Protein AF-A0A5K0Y7D9-F1 (afdb_monomer)

Secondary structure (DSSP, 8-state):
-HHHHHHHHHHHHHHH---HHHHHHHHHHHHHTT-GGG--

Organism: NCBI:txid210225

Foldseek 3Di:
DVVVVVVVVLVCVLVVDPDVVVSVVSCVVCVVVVNNVVVD

Structure (mmCIF, N/CA/C/O backbone):
data_AF-A0A5K0Y7D9-F1
#
_entry.id   AF-A0A5K0Y7D9-F1
#
loop_
_atom_site.group_PDB
_atom_site.id
_atom_site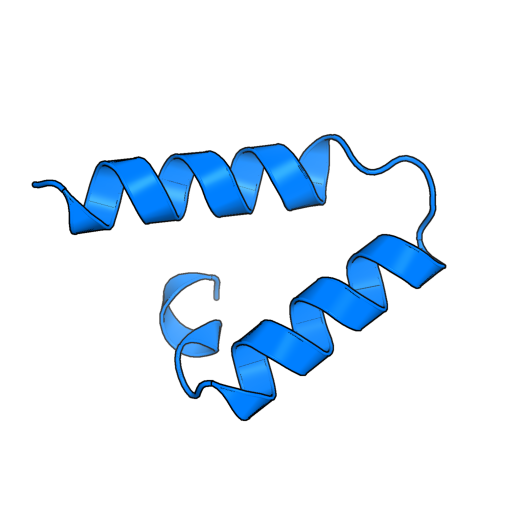.type_symbol
_atom_site.label_atom_id
_atom_site.label_alt_id
_atom_site.label_comp_id
_atom_site.label_asym_id
_atom_site.label_entity_id
_atom_site.label_seq_id
_atom_site.pdbx_PDB_ins_code
_atom_site.Cartn_x
_atom_site.Cartn_y
_atom_site.Cartn_z
_atom_site.occupancy
_atom_site.B_iso_or_equiv
_atom_site.auth_seq_id
_atom_site.auth_comp_id
_atom_site.auth_asym_id
_atom_site.auth_atom_id
_atom_site.pdbx_PDB_model_num
ATOM 1 N N . THR A 1 1 ? 14.794 7.783 -8.108 1.00 82.38 1 THR A N 1
ATOM 2 C CA . THR A 1 1 ? 13.952 8.000 -9.320 1.00 82.38 1 THR A CA 1
ATOM 3 C C . THR A 1 1 ? 12.497 8.189 -8.910 1.00 82.38 1 THR A C 1
ATOM 5 O O . THR A 1 1 ? 12.150 7.825 -7.794 1.00 82.38 1 THR A O 1
ATOM 8 N N . ARG A 1 2 ? 11.624 8.729 -9.778 1.00 89.94 2 ARG A N 1
ATOM 9 C CA . ARG A 1 2 ? 10.195 8.986 -9.462 1.00 89.94 2 ARG A CA 1
ATOM 10 C C . ARG A 1 2 ? 9.443 7.752 -8.934 1.00 89.94 2 ARG A C 1
ATOM 12 O O . ARG A 1 2 ? 8.561 7.877 -8.092 1.00 89.94 2 ARG A O 1
ATOM 19 N N . VAL A 1 3 ? 9.839 6.560 -9.380 1.00 88.56 3 VAL A N 1
ATOM 20 C CA . VAL A 1 3 ? 9.324 5.271 -8.885 1.00 88.56 3 VAL A CA 1
ATOM 21 C C . VAL A 1 3 ? 9.613 5.064 -7.394 1.00 88.56 3 VAL A C 1
ATOM 23 O O . VAL A 1 3 ? 8.739 4.621 -6.657 1.00 88.56 3 VAL A O 1
ATOM 26 N N . GLU A 1 4 ? 10.808 5.411 -6.918 1.00 89.69 4 GLU A N 1
ATOM 27 C CA . GLU A 1 4 ? 11.170 5.224 -5.507 1.00 89.69 4 GLU A CA 1
ATOM 28 C C . GLU A 1 4 ? 10.447 6.196 -4.577 1.00 89.69 4 GLU A C 1
ATOM 30 O O . GLU A 1 4 ? 10.030 5.816 -3.483 1.00 89.69 4 GLU A O 1
ATOM 35 N N . GLU A 1 5 ? 10.230 7.432 -5.027 1.00 92.88 5 GLU A N 1
ATOM 36 C CA . GLU A 1 5 ? 9.416 8.402 -4.292 1.00 92.88 5 GLU A CA 1
ATOM 37 C C . GLU A 1 5 ? 7.974 7.917 -4.143 1.00 92.88 5 GLU A C 1
ATOM 39 O O . GLU A 1 5 ? 7.407 7.991 -3.053 1.00 92.88 5 GLU A O 1
ATOM 44 N N . LEU A 1 6 ? 7.391 7.374 -5.216 1.00 92.12 6 LEU A N 1
ATOM 45 C CA . LEU A 1 6 ? 6.048 6.798 -5.183 1.00 92.12 6 LEU A CA 1
ATOM 46 C C . LEU A 1 6 ? 5.978 5.582 -4.255 1.00 92.12 6 LEU A C 1
ATOM 48 O O . LEU A 1 6 ? 5.077 5.514 -3.424 1.00 92.12 6 LEU A O 1
ATOM 52 N N . ARG A 1 7 ? 6.960 4.673 -4.306 1.00 90.06 7 ARG A N 1
ATOM 53 C CA . ARG A 1 7 ? 7.028 3.537 -3.369 1.00 90.06 7 ARG A CA 1
ATOM 54 C C . ARG A 1 7 ? 7.097 3.993 -1.914 1.00 90.06 7 ARG A C 1
ATOM 56 O O . ARG A 1 7 ? 6.423 3.413 -1.065 1.00 90.06 7 ARG A O 1
ATOM 63 N N . ARG A 1 8 ? 7.890 5.027 -1.611 1.00 92.75 8 ARG A N 1
ATOM 64 C CA . ARG A 1 8 ? 7.980 5.584 -0.252 1.00 92.75 8 ARG A CA 1
ATOM 65 C C . ARG A 1 8 ? 6.638 6.168 0.197 1.00 92.75 8 ARG A C 1
ATOM 67 O O . ARG A 1 8 ? 6.223 5.898 1.319 1.00 92.75 8 ARG A O 1
ATOM 74 N N . LYS A 1 9 ? 5.941 6.895 -0.682 1.00 92.50 9 LYS A N 1
ATOM 75 C CA . LYS A 1 9 ? 4.605 7.443 -0.397 1.00 92.50 9 LYS A CA 1
ATOM 76 C C . LYS A 1 9 ? 3.568 6.350 -0.142 1.00 92.50 9 LYS A C 1
ATOM 78 O O . LYS A 1 9 ? 2.810 6.469 0.811 1.00 92.50 9 LYS A O 1
ATOM 83 N N . VAL A 1 10 ? 3.563 5.279 -0.938 1.00 89.94 10 VAL A N 1
ATOM 84 C CA . VAL A 1 10 ? 2.639 4.145 -0.745 1.00 89.94 10 VAL A CA 1
ATOM 85 C C . VAL A 1 10 ? 2.894 3.448 0.594 1.00 89.94 10 VAL A C 1
ATOM 87 O O . VAL A 1 10 ? 1.949 3.207 1.336 1.00 89.94 10 VAL A O 1
ATOM 90 N N . ARG A 1 11 ? 4.162 3.212 0.964 1.00 89.81 11 ARG A N 1
ATOM 91 C CA . ARG A 1 11 ? 4.509 2.679 2.294 1.00 89.81 11 ARG A CA 1
ATOM 92 C C . ARG A 1 11 ? 4.012 3.578 3.424 1.00 89.81 11 ARG A C 1
ATOM 94 O O . ARG A 1 11 ? 3.385 3.089 4.353 1.00 89.81 11 ARG A O 1
ATOM 101 N N . GLN A 1 12 ? 4.253 4.886 3.326 1.00 92.12 12 GLN A N 1
ATOM 102 C CA . GLN A 1 12 ? 3.774 5.843 4.326 1.00 92.12 12 GLN A CA 1
ATOM 103 C C . GLN A 1 12 ? 2.249 5.843 4.440 1.00 92.12 12 GLN A C 1
ATOM 105 O O . GLN A 1 12 ? 1.741 5.867 5.554 1.00 92.12 12 GLN A O 1
ATOM 110 N N . LEU A 1 13 ? 1.535 5.770 3.314 1.00 90.00 13 LEU A N 1
ATOM 111 C CA . LEU A 1 13 ? 0.076 5.717 3.284 1.00 90.00 13 LEU A CA 1
ATOM 112 C C . LEU A 1 13 ? -0.442 4.496 4.057 1.00 90.00 13 LEU A C 1
ATOM 114 O O . LEU A 1 13 ? -1.206 4.668 5.002 1.00 90.00 13 LEU A O 1
ATOM 118 N N . ILE A 1 14 ? 0.065 3.302 3.732 1.00 87.06 14 ILE A N 1
ATOM 119 C CA . ILE A 1 14 ? -0.291 2.038 4.395 1.00 87.06 14 ILE A CA 1
ATOM 120 C C . ILE A 1 14 ? 0.019 2.087 5.898 1.00 87.06 14 ILE A C 1
ATOM 122 O O . ILE A 1 14 ? -0.815 1.693 6.701 1.00 87.06 14 ILE A O 1
ATOM 126 N N . THR A 1 15 ? 1.192 2.590 6.303 1.00 87.94 15 THR A N 1
ATOM 127 C CA . THR A 1 15 ? 1.578 2.667 7.727 1.00 87.94 15 THR A CA 1
ATOM 128 C C . THR A 1 15 ? 0.798 3.733 8.502 1.00 87.94 15 THR A C 1
ATOM 130 O O . THR A 1 15 ? 0.617 3.602 9.708 1.00 87.94 15 THR A O 1
ATOM 133 N N . SER A 1 16 ? 0.350 4.798 7.833 1.00 89.62 16 SER A N 1
ATOM 134 C CA . SER A 1 16 ? -0.437 5.873 8.454 1.00 89.62 16 SER A CA 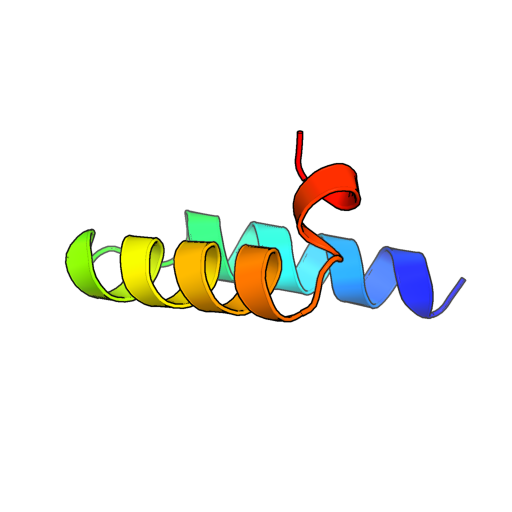1
ATOM 135 C C . SER A 1 16 ? -1.926 5.548 8.593 1.00 89.62 16 SER A C 1
ATOM 137 O O . SER A 1 16 ? -2.631 6.243 9.325 1.00 89.62 16 SER A O 1
ATOM 139 N N . MET A 1 17 ? -2.416 4.517 7.897 1.00 88.94 17 MET A N 1
ATOM 140 C CA . MET A 1 17 ? -3.809 4.088 7.979 1.00 88.94 17 MET A CA 1
ATOM 141 C C . MET A 1 17 ? -4.076 3.414 9.326 1.00 88.94 17 MET A C 1
ATOM 143 O O . MET A 1 17 ? -3.534 2.358 9.632 1.00 88.94 17 MET A O 1
ATOM 147 N N . ILE A 1 18 ? -4.933 4.046 10.130 1.00 83.12 18 ILE A N 1
ATOM 148 C CA . ILE A 1 18 ? -5.394 3.512 11.421 1.00 83.12 18 ILE A CA 1
ATOM 149 C C . ILE A 1 18 ? -6.452 2.420 11.193 1.00 83.12 18 ILE A C 1
ATOM 151 O O . ILE A 1 18 ? -6.543 1.456 11.952 1.00 83.12 18 ILE A O 1
ATOM 155 N N . GLU A 1 19 ? -7.248 2.558 10.132 1.00 91.62 19 GLU A 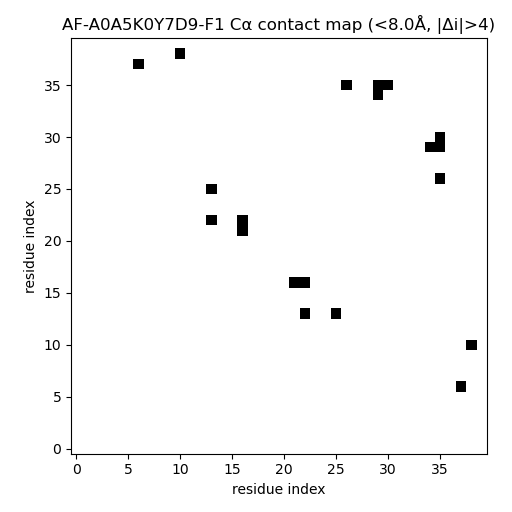N 1
ATOM 156 C CA . GLU A 1 19 ? -8.281 1.595 9.768 1.00 91.62 19 GLU A CA 1
ATOM 157 C C . GLU A 1 19 ? -7.685 0.401 9.020 1.00 91.62 19 GLU A C 1
ATOM 159 O O . GLU A 1 19 ? -7.271 0.504 7.864 1.00 91.62 19 GLU A O 1
ATOM 164 N N . GLN A 1 20 ? -7.698 -0.764 9.670 1.00 86.81 20 GLN A N 1
ATOM 165 C CA . GLN A 1 20 ? -7.167 -1.999 9.086 1.00 86.81 20 GLN A CA 1
ATOM 166 C C . GLN A 1 20 ? -7.926 -2.447 7.832 1.00 86.81 20 GLN A C 1
ATOM 168 O O . GLN A 1 20 ? -7.331 -3.035 6.935 1.00 86.81 20 GLN A O 1
ATOM 173 N N . VAL A 1 21 ? -9.225 -2.148 7.732 1.00 89.94 21 VAL A N 1
ATOM 174 C CA . VAL A 1 21 ? -10.024 -2.485 6.542 1.00 89.94 21 VAL A CA 1
ATOM 175 C C . VAL A 1 21 ? -9.538 -1.692 5.327 1.00 89.94 21 VAL A C 1
ATOM 177 O O . VAL A 1 21 ? -9.228 -2.288 4.301 1.00 89.94 21 VAL A O 1
ATOM 180 N N . ALA A 1 22 ? -9.365 -0.375 5.468 1.00 88.12 22 ALA A N 1
ATOM 181 C CA . ALA A 1 22 ? -8.823 0.472 4.406 1.00 88.12 22 ALA A CA 1
ATOM 182 C C . ALA A 1 22 ? -7.395 0.054 4.010 1.00 88.12 22 ALA A C 1
ATOM 184 O O . ALA A 1 22 ? -7.030 0.087 2.835 1.00 88.12 22 ALA A O 1
ATOM 185 N N . GLN A 1 23 ? -6.591 -0.399 4.977 1.00 90.38 23 GLN A N 1
ATOM 186 C CA . GLN A 1 23 ? -5.257 -0.929 4.708 1.00 90.38 23 GLN A CA 1
ATOM 187 C C . GLN A 1 23 ? -5.302 -2.181 3.813 1.00 90.38 23 GLN A C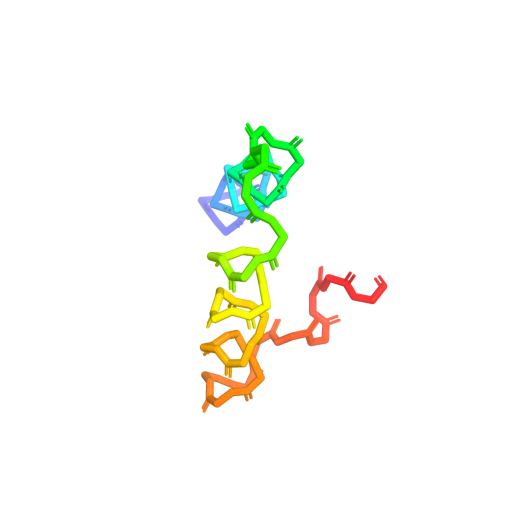 1
ATOM 189 O O . GLN A 1 23 ? -4.511 -2.294 2.875 1.00 90.38 23 GLN A O 1
ATOM 194 N N . LEU A 1 24 ? -6.233 -3.104 4.073 1.00 91.25 24 LEU A N 1
ATOM 195 C CA . LEU A 1 24 ? -6.413 -4.321 3.277 1.00 91.25 24 LEU A CA 1
ATOM 196 C C . LEU A 1 24 ? -6.918 -4.021 1.860 1.00 91.25 24 LEU A C 1
ATOM 198 O O . LEU A 1 24 ? -6.451 -4.647 0.914 1.00 91.25 24 LEU A O 1
ATOM 202 N N . GLU A 1 25 ? -7.798 -3.034 1.688 1.00 92.88 25 GLU A N 1
ATOM 203 C CA . GLU A 1 25 ? -8.258 -2.600 0.359 1.00 92.88 25 GLU A CA 1
ATOM 204 C C . GLU A 1 25 ? -7.114 -2.045 -0.501 1.00 92.88 25 GLU A C 1
ATOM 206 O O . GLU A 1 25 ? -7.040 -2.299 -1.708 1.00 92.88 25 GLU A O 1
ATOM 211 N N . VAL A 1 26 ? -6.183 -1.310 0.117 1.00 90.62 26 VAL A N 1
ATOM 212 C CA . VAL A 1 26 ? -4.979 -0.825 -0.570 1.00 90.62 26 VAL A CA 1
ATOM 213 C C . VAL A 1 26 ? -4.070 -1.988 -0.959 1.00 90.62 26 VAL A C 1
ATOM 215 O O . VAL A 1 26 ? -3.539 -1.987 -2.068 1.00 90.62 26 VAL A O 1
ATOM 218 N N . ILE A 1 27 ? -3.903 -2.987 -0.089 1.00 90.31 27 ILE A N 1
ATOM 219 C CA . ILE A 1 27 ? -3.103 -4.181 -0.395 1.00 90.31 27 ILE A CA 1
ATOM 220 C C . ILE A 1 27 ? -3.723 -4.962 -1.565 1.00 90.31 27 ILE A C 1
ATOM 222 O O . ILE A 1 27 ? -3.019 -5.210 -2.543 1.00 90.31 27 ILE A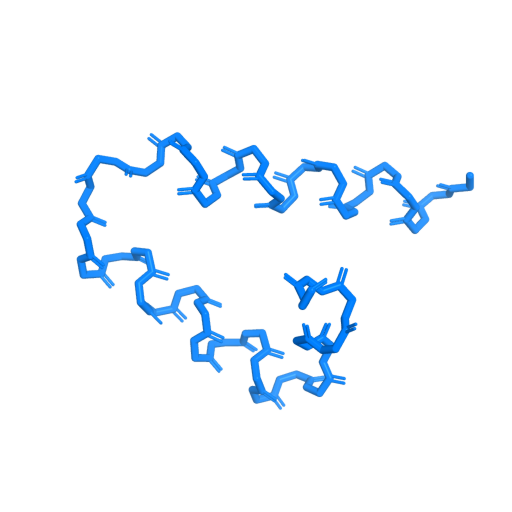 O 1
ATOM 226 N N . ASP A 1 28 ? -5.032 -5.239 -1.537 1.00 94.06 28 ASP A N 1
ATOM 227 C CA . ASP A 1 28 ? -5.753 -5.898 -2.645 1.00 94.06 28 ASP A CA 1
ATOM 228 C C . ASP A 1 28 ? -5.600 -5.109 -3.957 1.00 94.06 28 ASP A C 1
ATOM 230 O O . ASP A 1 28 ? -5.335 -5.668 -5.024 1.00 94.06 28 ASP A O 1
ATOM 234 N N . SER A 1 29 ? -5.665 -3.777 -3.886 1.00 93.81 29 SER A N 1
ATOM 235 C CA . SER A 1 29 ? -5.443 -2.913 -5.049 1.00 93.81 29 SER A CA 1
ATOM 236 C C . 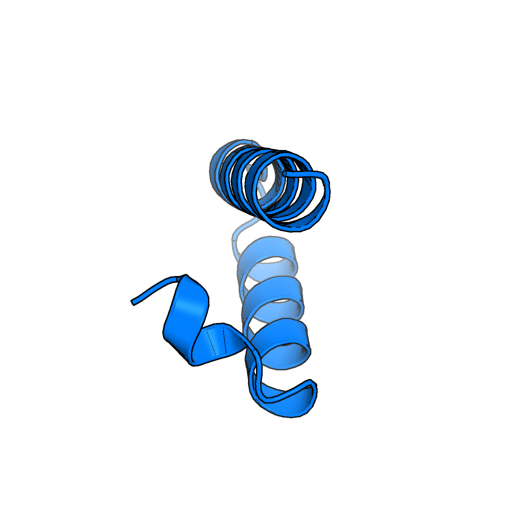SER A 1 29 ? -4.022 -3.042 -5.614 1.00 93.81 29 SER A C 1
ATOM 238 O O . SER A 1 29 ? -3.843 -3.063 -6.833 1.00 93.81 29 SER A O 1
ATOM 240 N N . LEU A 1 30 ? -2.998 -3.144 -4.760 1.00 92.62 30 LEU A N 1
ATOM 241 C CA . LEU A 1 30 ? -1.601 -3.313 -5.182 1.00 92.62 30 LEU A CA 1
ATOM 242 C C . LEU A 1 30 ? -1.339 -4.695 -5.795 1.00 92.62 30 LEU A C 1
ATOM 244 O O . LEU A 1 30 ? -0.568 -4.796 -6.757 1.00 92.62 30 LEU A O 1
ATOM 248 N N . GLU A 1 31 ? -1.987 -5.738 -5.275 1.00 93.75 31 GLU A N 1
ATOM 249 C CA . GLU A 1 31 ? -1.941 -7.092 -5.835 1.00 93.75 31 GLU A CA 1
ATOM 250 C C . GLU A 1 31 ? -2.599 -7.143 -7.217 1.00 93.75 31 GLU A C 1
ATOM 252 O O . GLU A 1 31 ? -1.980 -7.612 -8.174 1.00 93.75 31 GLU A O 1
ATOM 257 N N . ARG A 1 32 ? -3.796 -6.560 -7.373 1.00 95.69 32 ARG A N 1
ATOM 258 C CA . ARG A 1 32 ? -4.503 -6.465 -8.667 1.00 95.69 32 ARG A CA 1
ATOM 259 C C . ARG A 1 32 ? -3.745 -5.657 -9.714 1.00 95.69 32 ARG A C 1
ATOM 261 O O . ARG A 1 32 ? -3.839 -5.947 -10.904 1.00 95.69 32 ARG A O 1
ATOM 268 N N . LEU A 1 33 ? -2.993 -4.647 -9.281 1.00 93.44 33 LEU A N 1
ATOM 269 C CA . LEU A 1 33 ? -2.111 -3.864 -10.148 1.00 93.44 33 LEU A CA 1
ATOM 270 C C . LEU A 1 33 ? -0.825 -4.619 -10.530 1.00 93.44 33 LEU A C 1
ATOM 272 O O . LEU A 1 33 ? -0.071 -4.130 -11.369 1.00 93.44 33 LEU A O 1
ATOM 276 N N . GLY A 1 34 ? -0.549 -5.782 -9.928 1.00 93.19 34 GLY A N 1
ATOM 277 C CA . GLY A 1 34 ? 0.655 -6.574 -10.191 1.00 93.19 34 GLY A CA 1
ATOM 278 C C . GLY A 1 34 ? 1.942 -5.912 -9.695 1.00 93.19 34 GLY A C 1
ATOM 279 O O . GLY A 1 34 ? 3.030 -6.246 -10.159 1.00 93.19 34 GLY A O 1
ATOM 280 N N . VAL A 1 35 ? 1.837 -4.952 -8.771 1.00 93.75 35 VAL A N 1
ATOM 281 C CA . VAL A 1 35 ? 2.978 -4.193 -8.225 1.00 93.75 35 VAL A CA 1
ATOM 282 C C . VAL A 1 35 ? 3.270 -4.529 -6.765 1.00 93.75 35 VAL A C 1
ATOM 284 O O . VAL A 1 35 ? 4.206 -3.971 -6.191 1.00 93.75 35 VAL A O 1
ATOM 287 N N . ALA A 1 36 ? 2.502 -5.445 -6.169 1.00 89.81 36 ALA A N 1
ATOM 288 C CA . ALA A 1 36 ? 2.681 -5.899 -4.792 1.00 89.81 36 ALA A CA 1
ATOM 289 C C . ALA A 1 36 ? 4.103 -6.418 -4.506 1.00 89.81 36 ALA A C 1
ATOM 291 O O . ALA A 1 36 ? 4.643 -6.121 -3.447 1.00 89.81 36 ALA A O 1
ATOM 292 N N . TYR A 1 37 ? 4.774 -7.042 -5.483 1.00 88.56 37 TYR A N 1
ATOM 293 C CA . TYR A 1 37 ? 6.158 -7.534 -5.355 1.00 88.56 37 TYR A CA 1
ATOM 294 C C . TYR A 1 37 ? 7.205 -6.449 -5.024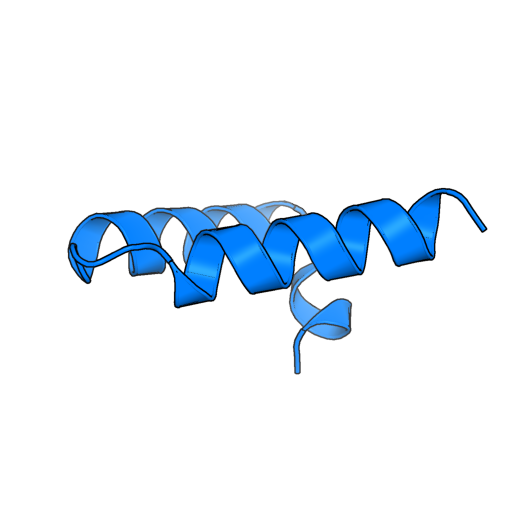 1.00 88.56 37 TYR A C 1
ATOM 296 O O . TYR A 1 37 ? 8.352 -6.746 -4.709 1.00 88.56 37 TYR A O 1
ATOM 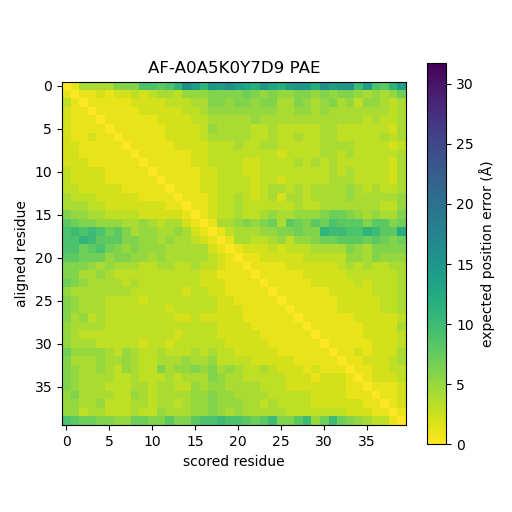304 N N . HIS A 1 38 ? 6.85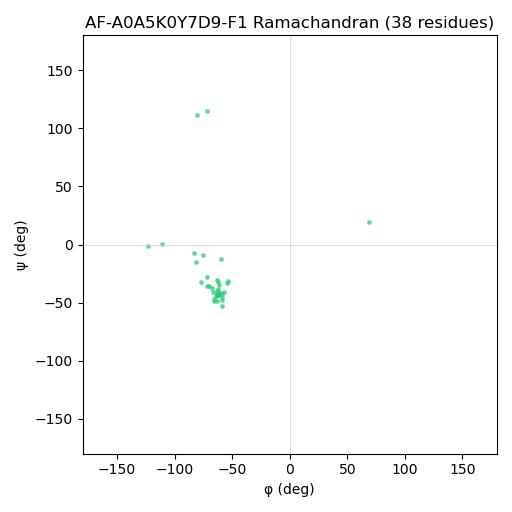4 -5.163 -5.121 1.00 87.19 38 HIS A N 1
ATOM 305 C CA . HIS A 1 38 ? 7.708 -4.053 -4.683 1.00 87.19 38 HIS A CA 1
ATOM 306 C C . HIS A 1 38 ? 7.625 -3.742 -3.180 1.00 87.19 38 HIS A C 1
ATOM 308 O O . HIS A 1 38 ? 8.346 -2.858 -2.683 1.00 87.19 38 HIS A O 1
ATOM 314 N N . PHE A 1 39 ? 6.698 -4.404 -2.494 1.00 83.81 39 PHE A N 1
ATOM 315 C CA . PHE A 1 39 ? 6.331 -4.183 -1.103 1.00 83.81 39 PHE A CA 1
ATOM 316 C C . PHE A 1 39 ? 6.469 -5.436 -0.230 1.00 83.81 39 PHE A C 1
ATOM 318 O O . PHE A 1 39 ? 6.246 -5.306 0.971 1.00 83.81 39 PHE A O 1
ATOM 325 N N . GLU A 1 40 ? 6.869 -6.576 -0.810 1.00 77.25 40 GLU A N 1
ATOM 326 C CA . GLU A 1 40 ? 7.408 -7.728 -0.067 1.00 77.25 40 GLU A CA 1
ATOM 327 C C . GLU A 1 40 ? 8.725 -7.392 0.651 1.00 77.25 40 GLU A C 1
ATOM 329 O O . GLU A 1 40 ? 9.468 -6.494 0.171 1.00 77.25 40 GLU A O 1
#

Radius of gyration: 10.17 Å; Cα contacts (8 Å, |Δi|>4): 10; chains: 1; bounding box: 24×17×22 Å

Mean predicted aligned error: 3.4 Å

pLDDT: mean 89.96, std 3.57, range [77.25, 95.69]

InterPro domains:
  IPR008930 Terpenoid cyclases/protein prenyltransferase alpha-alpha toroid [SSF48239] (2-40)
  IPR036965 Terpene synthase, N-terminal domain superfamily [G3DSA:1.50.10.130] (1-40)

Solvent-accessible surface area (backbone atoms only — not comparable to full-atom values): 2423 Å² total; per-residue (Å²): 106,76,66,57,57,50,52,51,50,52,52,51,52,53,72,67,47,83,50,64,66,64,39,50,54,51,50,54,51,32,49,76,70,70,52,40,83,79,72,110

Sequence (40 aa):
TRVEELRRKVRQLITSMIEQVAQLEVIDSLERLGVAYHFE